Protein AF-A0A8R1EQL2-F1 (afdb_monomer_lite)

Foldseek 3Di:
DAADPPDQLVNVLVVLVVVLCVVCVPDDLLVSLQVLLVRSLRNCVVVPVLNVVLVVVLVVDDSNCSNVVSSVSSVVVSVVVVVVVVVVVVCPDDDDDDDDDDDDDDDPPDDPDDDDDDDDDDDDDDDDDDDDD

Radius of gyration: 26.34 Å; chains: 1; bounding box: 38×86×53 Å

Structure (mmCIF, N/CA/C/O backbone):
data_AF-A0A8R1EQL2-F1
#
_entry.id   AF-A0A8R1EQL2-F1
#
loop_
_atom_site.group_PDB
_atom_site.id
_atom_site.type_symbol
_atom_site.label_atom_id
_atom_site.label_alt_id
_atom_site.label_comp_id
_atom_site.label_asym_id
_atom_site.label_entity_id
_atom_site.label_seq_id
_atom_site.pdbx_PDB_ins_code
_atom_site.Cartn_x
_atom_site.Cartn_y
_atom_site.Cartn_z
_atom_site.occupancy
_atom_site.B_iso_or_equiv
_atom_site.auth_seq_id
_atom_site.auth_comp_id
_atom_site.auth_asym_id
_atom_site.auth_atom_id
_atom_site.pdbx_PDB_model_num
ATOM 1 N N . MET A 1 1 ? -6.661 13.044 -2.973 1.00 65.88 1 MET A N 1
ATOM 2 C CA . MET A 1 1 ? -5.302 12.526 -3.240 1.00 65.88 1 MET A CA 1
ATOM 3 C C . MET A 1 1 ? -5.369 11.216 -4.016 1.00 65.88 1 MET A C 1
ATOM 5 O O . MET A 1 1 ? -6.027 10.275 -3.572 1.00 65.88 1 MET A O 1
ATOM 9 N N . GLN A 1 2 ? -4.709 11.205 -5.170 1.00 75.69 2 GLN A N 1
ATOM 10 C CA . GLN A 1 2 ? -4.375 10.062 -6.025 1.00 75.69 2 GLN A CA 1
ATOM 11 C C . GLN A 1 2 ? -2.858 10.132 -6.271 1.00 75.69 2 GLN A C 1
ATOM 13 O O . GLN A 1 2 ? -2.279 11.204 -6.087 1.00 75.69 2 GLN A O 1
ATOM 18 N N . ARG A 1 3 ? -2.222 9.018 -6.644 1.00 83.06 3 ARG A N 1
ATOM 19 C CA . ARG A 1 3 ? -0.819 9.014 -7.084 1.00 83.06 3 ARG A CA 1
ATOM 20 C C . ARG A 1 3 ? -0.741 9.690 -8.455 1.00 83.06 3 ARG A C 1
ATOM 22 O O . ARG A 1 3 ? -1.576 9.387 -9.305 1.00 83.06 3 ARG A O 1
ATOM 29 N N . HIS A 1 4 ? 0.211 10.595 -8.665 1.00 83.06 4 HIS A N 1
ATOM 30 C CA . HIS A 1 4 ? 0.427 11.189 -9.989 1.00 83.06 4 HIS A CA 1
ATOM 31 C C . HIS A 1 4 ? 1.376 10.332 -10.836 1.00 83.06 4 HIS A C 1
ATOM 33 O O . HIS A 1 4 ? 2.164 9.546 -10.305 1.00 83.06 4 HIS A O 1
ATOM 39 N N . SER A 1 5 ? 1.315 10.488 -12.162 1.00 75.12 5 SER A N 1
ATOM 40 C CA . SER A 1 5 ? 2.271 9.827 -13.057 1.00 75.12 5 SER A CA 1
ATOM 41 C C . SER A 1 5 ? 3.705 10.218 -12.681 1.00 75.12 5 SER A C 1
ATOM 43 O O . SER A 1 5 ? 3.963 11.361 -12.294 1.00 75.12 5 SER A O 1
ATOM 45 N N . GLY A 1 6 ? 4.619 9.248 -12.720 1.00 78.00 6 GLY A N 1
ATOM 46 C CA . GLY A 1 6 ? 6.019 9.416 -12.318 1.00 78.00 6 GLY A CA 1
ATOM 47 C C . GLY A 1 6 ? 6.291 9.501 -10.807 1.00 78.00 6 GLY A C 1
ATOM 48 O O . GLY A 1 6 ? 7.456 9.416 -10.429 1.00 78.00 6 GLY A O 1
ATOM 49 N N . GLN A 1 7 ? 5.275 9.615 -9.938 1.00 87.81 7 GLN A N 1
ATOM 50 C CA . GLN A 1 7 ? 5.484 9.657 -8.483 1.00 87.81 7 GLN A CA 1
ATOM 51 C C . GLN A 1 7 ? 6.085 8.346 -7.970 1.00 87.81 7 GLN A C 1
ATOM 53 O O . GLN A 1 7 ? 5.566 7.266 -8.293 1.00 87.81 7 GLN A O 1
ATOM 58 N N . LYS A 1 8 ? 7.106 8.423 -7.112 1.00 90.81 8 LYS A N 1
ATOM 59 C CA . LYS A 1 8 ? 7.631 7.244 -6.418 1.00 90.81 8 LYS A CA 1
ATOM 60 C C . LYS A 1 8 ? 6.650 6.761 -5.353 1.00 90.81 8 LYS A C 1
ATOM 62 O O . LYS A 1 8 ? 5.910 7.539 -4.745 1.00 90.81 8 LYS A O 1
ATOM 67 N N . LEU A 1 9 ? 6.603 5.452 -5.143 1.00 91.94 9 LEU A N 1
ATOM 68 C CA . LEU A 1 9 ? 5.702 4.839 -4.173 1.00 91.94 9 LEU A CA 1
ATOM 69 C C . LEU A 1 9 ? 6.076 5.236 -2.740 1.00 91.94 9 LEU A C 1
ATOM 71 O O . LEU A 1 9 ? 5.173 5.507 -1.948 1.00 91.94 9 LEU A O 1
ATOM 75 N N . TRP A 1 10 ? 7.366 5.391 -2.428 1.00 92.69 10 TRP A N 1
ATOM 76 C CA . TRP A 1 10 ? 7.798 5.901 -1.121 1.00 92.69 10 TRP A CA 1
ATOM 77 C C . TRP A 1 10 ? 7.290 7.326 -0.830 1.00 92.69 10 TRP A C 1
ATOM 79 O O . TRP A 1 10 ? 6.769 7.583 0.258 1.00 92.69 10 TRP A O 1
ATOM 89 N N . GLU A 1 11 ? 7.341 8.235 -1.812 1.00 93.25 11 GLU A N 1
ATOM 90 C CA . GLU A 1 11 ? 6.805 9.602 -1.688 1.00 93.25 11 GLU A CA 1
ATOM 91 C C . GLU A 1 11 ? 5.294 9.577 -1.446 1.00 93.25 11 GLU A C 1
ATOM 93 O O . GLU A 1 11 ? 4.770 10.306 -0.598 1.00 93.25 11 GLU A O 1
ATOM 98 N N . TYR A 1 12 ? 4.589 8.714 -2.185 1.00 94.50 12 TYR A N 1
ATOM 99 C CA . TYR A 1 12 ? 3.150 8.535 -2.052 1.00 94.50 12 TYR A CA 1
ATOM 100 C C . TYR A 1 12 ? 2.764 8.024 -0.656 1.00 94.50 12 TYR A C 1
ATOM 102 O O . TYR A 1 12 ? 1.826 8.556 -0.061 1.00 94.50 12 TYR A O 1
ATOM 110 N N . CYS A 1 13 ? 3.499 7.055 -0.100 1.00 94.19 13 CYS A N 1
ATOM 111 C CA . CYS A 1 13 ? 3.273 6.541 1.253 1.00 94.19 13 CYS A CA 1
ATOM 112 C C . CYS A 1 13 ? 3.462 7.630 2.325 1.00 94.19 13 CYS A C 1
ATOM 114 O O . CYS A 1 13 ? 2.573 7.825 3.154 1.00 94.19 13 CYS A O 1
ATOM 116 N N . ILE A 1 14 ? 4.545 8.417 2.265 1.00 93.88 14 ILE A N 1
ATOM 117 C CA . ILE A 1 14 ? 4.778 9.534 3.205 1.00 93.88 14 ILE A CA 1
ATOM 118 C C . ILE A 1 14 ? 3.640 10.563 3.135 1.00 93.88 14 ILE A C 1
ATOM 120 O O . ILE A 1 14 ? 3.107 10.999 4.162 1.00 93.88 14 ILE A O 1
ATOM 124 N N . GLN A 1 15 ? 3.235 10.949 1.922 1.00 94.19 15 GLN A N 1
ATOM 125 C CA . GLN A 1 15 ? 2.122 11.876 1.723 1.00 94.19 15 GLN A CA 1
ATOM 126 C C . GLN A 1 15 ? 0.809 11.304 2.276 1.00 94.19 15 GLN A C 1
ATOM 128 O O . GLN A 1 15 ? 0.090 11.999 2.998 1.00 94.19 15 GLN A O 1
ATOM 133 N N . LEU A 1 16 ? 0.509 10.039 1.980 1.00 94.31 16 LEU A N 1
ATOM 134 C CA . LEU A 1 16 ? -0.689 9.343 2.439 1.00 94.31 16 LEU A CA 1
ATOM 135 C C . LEU A 1 16 ? -0.752 9.271 3.971 1.00 94.31 16 LEU A C 1
ATOM 137 O O . LEU A 1 16 ? -1.808 9.535 4.552 1.00 94.31 16 LEU A O 1
ATOM 141 N N . GLU A 1 17 ? 0.361 8.983 4.644 1.00 94.25 17 GLU A N 1
ATOM 142 C CA . GLU A 1 17 ? 0.439 8.941 6.108 1.00 94.25 17 GLU A CA 1
ATOM 143 C C . GLU A 1 17 ? 0.211 10.312 6.748 1.00 94.25 17 GLU A C 1
ATOM 145 O O . GLU A 1 17 ? -0.588 10.424 7.684 1.00 94.25 17 GLU A O 1
ATOM 150 N N . LYS A 1 18 ? 0.861 11.352 6.208 1.00 93.31 18 LYS A N 1
ATOM 151 C CA . LYS A 1 18 ? 0.736 12.741 6.670 1.00 93.31 18 LYS A CA 1
ATOM 152 C C . LYS A 1 18 ? -0.686 13.275 6.495 1.00 93.31 18 LYS A C 1
ATOM 154 O O . LYS A 1 18 ? -1.255 13.836 7.431 1.00 93.31 18 LYS A O 1
ATOM 159 N N . TRP A 1 19 ? -1.278 13.088 5.314 1.00 92.62 19 TRP A N 1
ATOM 160 C CA . TRP A 1 19 ? -2.623 13.585 5.020 1.00 92.62 19 TRP A CA 1
ATOM 161 C C . TRP A 1 19 ? -3.718 12.799 5.739 1.00 92.62 19 TRP A C 1
ATOM 163 O O . TRP A 1 19 ? -4.672 13.417 6.198 1.00 92.62 19 TRP A O 1
ATOM 173 N N . SER A 1 20 ? -3.586 11.476 5.892 1.00 92.69 20 SER A 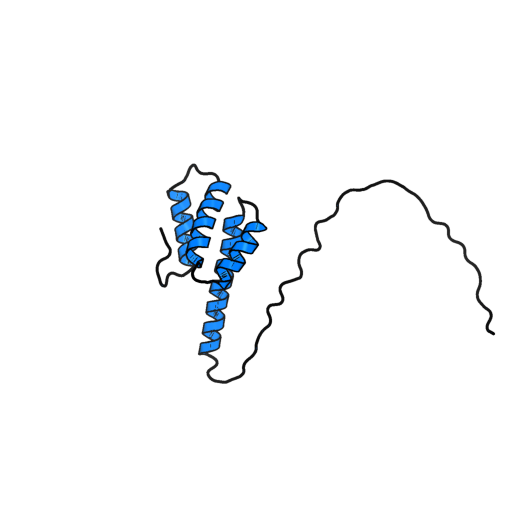N 1
ATOM 174 C CA . SER A 1 20 ? -4.577 10.674 6.630 1.00 92.69 20 SER A CA 1
ATOM 175 C C . SER A 1 20 ? -4.656 11.065 8.107 1.00 92.69 20 SER A C 1
ATOM 177 O O . SER A 1 20 ? -5.752 11.343 8.581 1.00 92.69 20 SER A O 1
ATOM 179 N N . LYS A 1 21 ? -3.515 11.195 8.803 1.00 91.12 21 LYS A N 1
ATOM 180 C CA . LYS A 1 21 ? -3.486 11.669 10.201 1.00 91.12 21 LYS A CA 1
ATOM 181 C C . LYS A 1 21 ? -4.036 13.093 10.347 1.00 91.12 21 LYS A C 1
ATOM 183 O O . LYS A 1 21 ? -4.759 13.365 11.294 1.00 91.12 21 LYS A O 1
ATOM 188 N N . LYS A 1 22 ? -3.725 13.997 9.406 1.00 92.25 22 LYS A N 1
ATOM 189 C CA . LYS A 1 22 ? -4.208 15.389 9.452 1.00 92.25 22 LYS A CA 1
ATOM 190 C C . LYS A 1 22 ? -5.709 15.524 9.160 1.00 92.25 22 LYS A C 1
ATOM 192 O O . LYS A 1 22 ? -6.351 16.389 9.741 1.00 92.25 22 LYS A O 1
ATOM 197 N N . ALA A 1 23 ? -6.249 14.729 8.237 1.00 90.62 23 ALA A N 1
ATOM 198 C CA . ALA A 1 23 ? -7.653 14.815 7.829 1.00 90.62 23 ALA A CA 1
ATOM 199 C C . ALA A 1 23 ? -8.609 14.047 8.755 1.00 90.62 23 ALA A C 1
ATOM 201 O O . ALA A 1 23 ? -9.792 14.368 8.794 1.00 90.62 23 ALA A O 1
ATOM 202 N N . PHE A 1 24 ? -8.108 13.041 9.478 1.00 91.00 24 PHE A N 1
ATOM 203 C CA . PHE A 1 24 ? -8.915 12.133 10.293 1.00 91.00 24 PHE A CA 1
ATOM 204 C C . PHE A 1 24 ? -8.275 11.900 11.679 1.00 91.00 24 PHE A C 1
ATOM 206 O O . PHE A 1 24 ? -7.908 10.767 11.993 1.00 91.00 24 PHE A O 1
ATOM 213 N N . PRO A 1 25 ? -8.099 12.951 12.507 1.00 89.56 25 PRO A N 1
ATOM 214 C CA . PRO A 1 25 ? -7.400 12.845 13.792 1.00 89.56 25 PRO A CA 1
ATOM 215 C C . PRO A 1 25 ? -8.141 11.988 14.832 1.00 89.56 25 PRO A C 1
ATOM 217 O O . PRO A 1 25 ? -7.498 11.400 15.693 1.00 89.56 25 PRO A O 1
ATOM 220 N N . GLU A 1 26 ? -9.470 11.892 14.741 1.00 93.12 26 GLU A N 1
ATOM 221 C CA . GLU A 1 26 ? -10.320 11.120 15.665 1.00 93.12 26 GLU A CA 1
ATOM 222 C C . GLU A 1 26 ? -10.536 9.660 15.227 1.00 93.12 26 GLU A C 1
ATOM 224 O O . GLU A 1 26 ? -11.190 8.882 15.919 1.00 93.12 26 GLU A O 1
ATOM 229 N N . VAL A 1 27 ? -10.011 9.262 14.063 1.00 92.00 27 VAL A N 1
ATOM 230 C CA . VAL A 1 27 ? -10.226 7.919 13.514 1.00 92.00 27 VAL A CA 1
ATOM 231 C C . VAL A 1 27 ? -9.184 6.947 14.068 1.00 92.00 27 VAL A C 1
ATOM 233 O O . VAL A 1 27 ? -7.981 7.185 13.978 1.00 92.00 27 VAL A O 1
ATOM 236 N N . GLY A 1 28 ? -9.657 5.8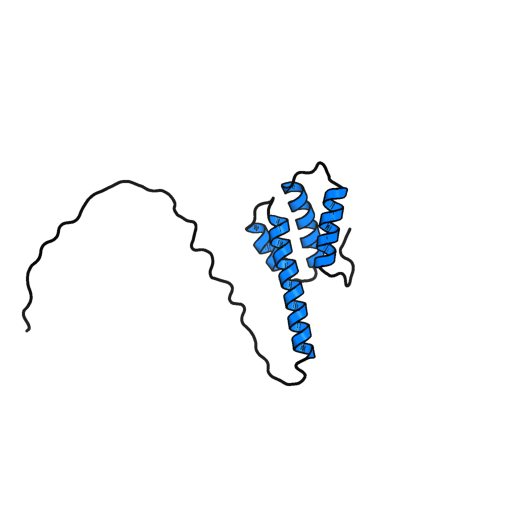23 14.614 1.00 92.38 28 GLY A N 1
ATOM 237 C CA . GLY A 1 28 ? -8.811 4.774 15.189 1.00 92.38 28 GLY A CA 1
ATOM 238 C C . GLY A 1 28 ? -7.828 4.141 14.195 1.00 92.38 28 GLY A C 1
ATOM 239 O O . GLY A 1 28 ? -8.022 4.182 12.976 1.00 92.38 28 GLY A O 1
ATOM 240 N N . ALA A 1 29 ? -6.773 3.520 14.735 1.00 90.44 29 ALA A N 1
ATOM 241 C CA . ALA A 1 29 ? -5.664 2.953 13.965 1.00 90.44 29 ALA A CA 1
ATOM 242 C C . ALA A 1 29 ? -6.121 1.945 12.894 1.00 90.44 29 ALA A C 1
ATOM 244 O O . ALA A 1 29 ? -5.681 2.043 11.748 1.00 90.44 29 ALA A O 1
ATOM 245 N N . GLU A 1 30 ? -7.056 1.049 13.229 1.00 94.62 30 GLU A N 1
ATOM 246 C CA . GLU A 1 30 ? -7.616 0.071 12.289 1.00 94.62 30 GLU A CA 1
ATOM 247 C C . GLU A 1 30 ? -8.275 0.744 11.075 1.00 94.62 30 GLU A C 1
ATOM 249 O O . GLU A 1 30 ? -7.889 0.502 9.930 1.00 94.62 30 GLU A O 1
ATOM 254 N N . THR A 1 31 ? -9.227 1.650 11.302 1.00 94.75 31 THR A N 1
ATOM 255 C CA . THR A 1 31 ? -9.936 2.354 10.225 1.00 94.75 31 THR A CA 1
ATOM 256 C C . THR A 1 31 ? -8.980 3.212 9.389 1.00 94.75 31 THR A C 1
ATOM 258 O O . THR A 1 31 ? -9.072 3.219 8.158 1.00 94.75 31 THR A O 1
ATOM 261 N N . LEU A 1 32 ? -7.994 3.874 10.012 1.00 95.06 32 LEU A N 1
ATOM 262 C CA . LEU A 1 32 ? -6.924 4.566 9.283 1.00 95.06 32 LEU A CA 1
ATOM 263 C C . LEU A 1 32 ? -6.116 3.599 8.402 1.00 95.06 32 LEU A C 1
ATOM 265 O O . LEU A 1 32 ? -5.850 3.914 7.239 1.00 95.06 32 LEU A O 1
ATOM 269 N N . SER A 1 33 ? -5.752 2.423 8.917 1.00 95.88 33 SER A N 1
ATOM 270 C CA . SER A 1 33 ? -5.019 1.384 8.185 1.00 95.88 33 SER A CA 1
ATOM 271 C C . SER A 1 33 ? -5.819 0.859 6.987 1.00 95.88 33 SER A C 1
ATOM 273 O O . SER A 1 33 ? -5.308 0.832 5.864 1.00 95.88 33 SER A O 1
ATOM 275 N N . GLN A 1 34 ? -7.114 0.578 7.155 1.00 95.94 34 GLN A N 1
ATOM 276 C CA . GLN A 1 34 ? -8.016 0.203 6.058 1.00 95.94 34 GLN A CA 1
ATOM 277 C C . GLN A 1 34 ? -8.132 1.298 4.981 1.00 95.94 34 GLN A C 1
ATOM 279 O O . GLN A 1 34 ? -8.068 1.015 3.775 1.00 95.94 34 GLN A O 1
ATOM 284 N N . MET 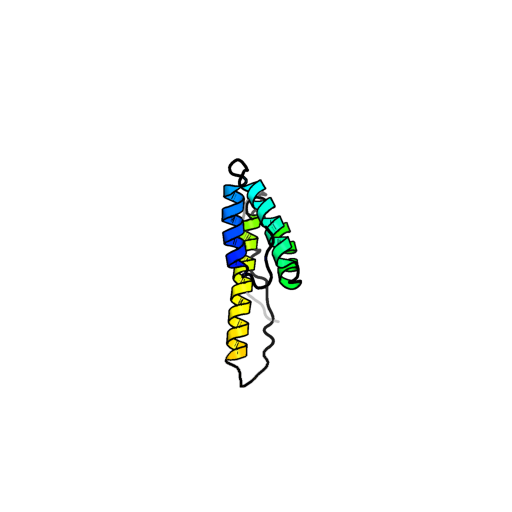A 1 35 ? -8.282 2.565 5.389 1.00 95.69 35 MET A N 1
ATOM 285 C CA . MET A 1 35 ? -8.378 3.704 4.469 1.00 95.69 35 MET A CA 1
ATOM 286 C C . MET A 1 35 ? -7.087 3.883 3.666 1.00 95.69 35 MET A C 1
ATOM 288 O O . MET A 1 35 ? -7.137 4.035 2.442 1.00 95.69 35 MET A O 1
ATOM 292 N N . ARG A 1 36 ? -5.927 3.825 4.332 1.00 96.75 36 ARG A N 1
ATOM 293 C CA . ARG A 1 36 ? -4.607 3.911 3.692 1.00 96.75 36 ARG A CA 1
ATOM 294 C C . ARG A 1 36 ? -4.362 2.729 2.759 1.00 96.75 36 ARG A C 1
ATOM 296 O O . ARG A 1 36 ? -4.012 2.946 1.602 1.00 96.75 36 ARG A O 1
ATOM 303 N N . THR A 1 37 ? -4.662 1.509 3.199 1.00 97.12 37 THR A N 1
ATOM 304 C CA . THR A 1 37 ? -4.633 0.290 2.375 1.00 97.12 37 THR A CA 1
ATOM 305 C C . THR A 1 37 ? -5.450 0.474 1.099 1.00 97.12 37 THR A C 1
ATOM 307 O O . THR A 1 37 ? -4.942 0.278 -0.000 1.00 97.12 37 THR A O 1
ATOM 310 N N . THR A 1 38 ? -6.686 0.967 1.204 1.00 96.00 38 THR A N 1
ATOM 311 C CA . THR A 1 38 ? -7.556 1.221 0.040 1.00 96.00 38 THR A CA 1
ATOM 312 C C . THR A 1 38 ? -6.964 2.244 -0.940 1.00 96.00 38 THR A C 1
ATOM 314 O O . THR A 1 38 ? -7.191 2.151 -2.150 1.00 96.00 38 THR A O 1
ATOM 317 N N . LYS A 1 39 ? -6.206 3.231 -0.448 1.00 96.31 39 LYS A N 1
ATOM 318 C CA . LYS A 1 39 ? -5.487 4.204 -1.286 1.00 96.31 39 LYS A CA 1
ATOM 319 C C . LYS A 1 39 ? -4.253 3.580 -1.944 1.00 96.31 39 LYS A C 1
ATOM 321 O O . LYS A 1 39 ? -4.096 3.727 -3.154 1.00 96.31 39 LYS A O 1
ATOM 326 N N . LEU A 1 40 ? -3.457 2.820 -1.192 1.00 95.75 40 LEU A N 1
ATOM 327 C CA . LEU A 1 40 ? -2.270 2.113 -1.676 1.00 95.75 40 LEU A CA 1
ATOM 328 C C . LEU A 1 40 ? -2.619 1.093 -2.773 1.00 95.75 40 LEU A C 1
ATOM 330 O O . LEU A 1 40 ? -2.055 1.153 -3.862 1.00 95.75 40 LEU A O 1
ATOM 334 N N . MET A 1 41 ? -3.644 0.260 -2.554 1.00 95.62 41 MET A N 1
ATOM 335 C CA . MET A 1 41 ? -4.168 -0.689 -3.552 1.00 95.62 41 MET A CA 1
ATOM 336 C C . MET A 1 41 ? -4.576 -0.003 -4.866 1.00 95.62 41 MET A C 1
ATOM 338 O O . MET A 1 41 ? -4.381 -0.553 -5.947 1.00 95.62 41 MET A O 1
ATOM 342 N N . LYS A 1 42 ? -5.133 1.215 -4.798 1.00 95.12 42 LYS A N 1
ATOM 343 C CA . LYS A 1 42 ? -5.474 2.004 -5.994 1.00 95.12 42 LYS A CA 1
ATOM 344 C C . LYS A 1 42 ? -4.235 2.593 -6.678 1.00 95.12 42 LYS A C 1
ATOM 346 O O . LYS A 1 42 ? -4.234 2.685 -7.898 1.00 95.12 42 LYS A O 1
ATOM 351 N N . ALA A 1 43 ? -3.200 2.961 -5.923 1.00 93.56 43 ALA A N 1
ATOM 352 C CA . ALA A 1 43 ? -1.963 3.568 -6.426 1.00 93.56 43 ALA A CA 1
ATOM 353 C C . ALA A 1 43 ? -0.987 2.581 -7.101 1.00 93.56 43 ALA A C 1
ATOM 355 O O . ALA A 1 43 ? -0.088 3.017 -7.826 1.00 93.56 43 ALA A O 1
ATOM 356 N N . VAL A 1 44 ? -1.164 1.273 -6.876 1.00 93.75 44 VAL A N 1
ATOM 357 C CA . VAL A 1 44 ? -0.403 0.194 -7.539 1.00 93.75 44 VAL A CA 1
ATOM 358 C C . VAL A 1 44 ? -1.203 -0.548 -8.616 1.00 93.75 44 VAL A C 1
ATOM 360 O O . VAL A 1 44 ? -0.696 -1.500 -9.189 1.00 93.75 44 VAL A O 1
ATOM 363 N N . ARG A 1 45 ? -2.452 -0.149 -8.894 1.00 91.94 45 ARG A N 1
ATOM 364 C CA . ARG A 1 45 ? -3.396 -0.900 -9.747 1.00 91.94 45 ARG A CA 1
ATOM 365 C C . ARG A 1 45 ? -2.847 -1.262 -11.133 1.00 91.94 45 ARG A C 1
ATOM 367 O O . ARG A 1 45 ? -3.173 -2.333 -11.644 1.00 91.94 45 ARG A O 1
ATOM 374 N N . ASP A 1 46 ? -2.067 -0.366 -11.727 1.00 90.62 46 ASP A N 1
ATOM 375 C CA . ASP A 1 46 ? -1.532 -0.529 -13.082 1.00 90.62 46 ASP A CA 1
ATOM 376 C C . ASP A 1 46 ? -0.356 -1.521 -13.122 1.00 90.62 46 ASP A C 1
ATOM 378 O O . ASP A 1 46 ? -0.143 -2.198 -14.131 1.00 90.62 46 ASP A O 1
ATOM 382 N N . ASP A 1 47 ? 0.336 -1.702 -11.992 1.00 92.12 47 ASP A N 1
ATOM 383 C CA . ASP A 1 47 ? 1.262 -2.809 -11.785 1.00 92.12 47 ASP A CA 1
ATOM 384 C C . ASP A 1 47 ? 0.480 -4.078 -11.425 1.00 92.12 47 ASP A C 1
ATOM 386 O O . ASP A 1 47 ? 0.143 -4.367 -10.273 1.00 92.12 47 ASP A O 1
ATOM 390 N N . LYS A 1 48 ? 0.203 -4.877 -12.455 1.00 93.06 48 LYS A N 1
ATOM 391 C CA . LYS A 1 48 ? -0.546 -6.133 -12.332 1.00 93.06 48 LYS A CA 1
ATOM 392 C C . LYS A 1 48 ? 0.143 -7.175 -11.446 1.00 93.06 48 LYS A C 1
ATOM 394 O O . LYS A 1 48 ? -0.550 -8.083 -10.985 1.00 93.06 48 LYS A O 1
ATOM 399 N N . THR A 1 49 ? 1.456 -7.098 -11.237 1.00 94.31 49 THR A N 1
ATOM 400 C CA . THR A 1 49 ? 2.213 -8.069 -10.435 1.00 94.31 49 THR A CA 1
ATOM 401 C C . THR A 1 49 ? 2.176 -7.665 -8.969 1.00 94.31 49 THR A C 1
ATOM 403 O O . THR A 1 49 ? 1.690 -8.439 -8.140 1.00 94.31 49 THR A O 1
ATOM 406 N N . LEU A 1 50 ? 2.573 -6.427 -8.659 1.00 95.06 50 LEU A N 1
ATOM 407 C CA . LEU A 1 50 ? 2.509 -5.873 -7.308 1.00 95.06 50 LEU A CA 1
ATOM 408 C C . LEU A 1 50 ? 1.070 -5.863 -6.783 1.00 95.06 50 LEU A C 1
ATOM 410 O O . LEU A 1 50 ? 0.819 -6.341 -5.680 1.00 95.06 50 LEU A O 1
ATOM 414 N N . HIS A 1 51 ? 0.093 -5.419 -7.581 1.00 96.38 51 HIS A N 1
ATOM 415 C CA . HIS A 1 51 ? -1.313 -5.396 -7.166 1.00 96.38 51 HIS A CA 1
ATOM 416 C C . HIS A 1 51 ? -1.846 -6.796 -6.811 1.00 96.38 51 HIS A C 1
ATOM 418 O O . HIS A 1 51 ? -2.550 -6.939 -5.812 1.00 96.38 51 HIS A O 1
ATOM 424 N N . LYS A 1 52 ? -1.478 -7.849 -7.560 1.00 96.38 52 LYS A N 1
ATOM 425 C CA . LYS A 1 52 ? -1.837 -9.239 -7.213 1.00 96.38 52 LYS A CA 1
ATOM 426 C C . LYS A 1 52 ? -1.183 -9.691 -5.908 1.00 96.38 52 LYS A 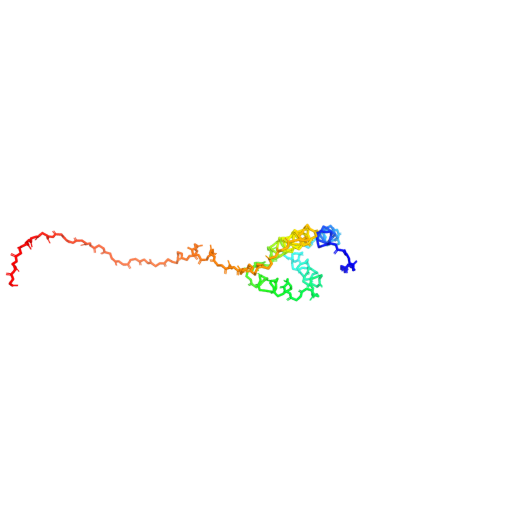C 1
ATOM 428 O O . LYS A 1 52 ? -1.863 -10.290 -5.078 1.00 96.38 52 LYS A O 1
ATOM 433 N N . LEU A 1 53 ? 0.101 -9.384 -5.714 1.00 96.19 53 LEU A N 1
ATOM 434 C CA . LEU A 1 53 ? 0.824 -9.703 -4.482 1.00 96.19 53 LEU A CA 1
ATOM 435 C C . LEU A 1 53 ? 0.172 -9.031 -3.263 1.00 96.19 53 LEU A C 1
ATOM 437 O O . LEU A 1 53 ? -0.064 -9.690 -2.250 1.00 96.19 53 LEU A O 1
ATOM 441 N N . LEU A 1 54 ? -0.198 -7.751 -3.387 1.00 96.75 54 LEU A N 1
ATOM 442 C CA . LEU A 1 54 ? -0.890 -7.020 -2.327 1.00 96.75 54 LEU A CA 1
ATOM 443 C C . LEU A 1 54 ? -2.299 -7.574 -2.046 1.00 96.75 54 LEU A C 1
ATOM 445 O O . LEU A 1 54 ? -2.689 -7.624 -0.883 1.00 96.75 54 LEU A O 1
ATOM 449 N N . ILE A 1 55 ? -3.051 -8.033 -3.061 1.00 96.75 55 ILE A N 1
ATOM 450 C CA . ILE A 1 55 ? -4.348 -8.712 -2.846 1.00 96.75 55 ILE A CA 1
ATOM 451 C C . ILE A 1 55 ? -4.160 -9.948 -1.962 1.00 96.75 55 ILE A C 1
ATOM 453 O O . ILE A 1 55 ? -4.879 -10.090 -0.975 1.00 96.75 55 ILE A O 1
ATOM 457 N N . VAL A 1 56 ? -3.200 -10.819 -2.294 1.00 96.69 56 VAL A N 1
ATOM 458 C CA . VAL A 1 56 ? -2.948 -12.053 -1.530 1.00 96.69 56 VAL A CA 1
ATOM 459 C C . VAL A 1 56 ? -2.516 -11.719 -0.105 1.00 96.69 56 VAL A C 1
ATOM 461 O O . VAL A 1 56 ? -3.148 -12.183 0.841 1.00 96.69 56 VAL A O 1
ATOM 464 N N . LYS A 1 57 ? -1.511 -10.848 0.067 1.00 95.75 57 LYS A N 1
ATOM 465 C CA . LYS A 1 57 ? -1.019 -10.464 1.398 1.00 95.75 57 LYS A CA 1
ATOM 466 C C . LYS A 1 57 ? -2.110 -9.826 2.258 1.00 95.75 57 LYS A C 1
ATOM 468 O O . LYS A 1 57 ? -2.184 -10.120 3.446 1.00 95.75 57 LYS A O 1
ATOM 473 N N . ARG A 1 58 ? -2.976 -8.984 1.682 1.00 95.12 58 ARG A N 1
ATOM 474 C CA . ARG A 1 58 ? -4.060 -8.314 2.417 1.00 95.12 58 ARG A CA 1
ATOM 475 C C . ARG A 1 58 ? -5.022 -9.303 3.088 1.00 95.12 58 ARG A C 1
ATOM 477 O O . ARG A 1 58 ? -5.557 -8.983 4.142 1.00 95.12 58 ARG A O 1
ATOM 484 N N . LEU A 1 59 ? -5.241 -10.477 2.494 1.00 94.62 59 LEU A N 1
ATOM 485 C CA . LEU A 1 59 ? -6.110 -11.519 3.056 1.00 94.62 59 LEU A CA 1
ATOM 486 C C . LEU A 1 59 ? -5.463 -12.283 4.226 1.00 94.62 59 LEU A C 1
ATOM 488 O O . LEU A 1 59 ? -6.175 -12.937 4.979 1.00 94.62 59 LEU A O 1
ATOM 492 N N . GLU A 1 60 ? -4.140 -12.192 4.395 1.00 95.00 60 GLU A N 1
ATOM 493 C CA . GLU A 1 60 ? -3.382 -12.866 5.462 1.00 95.00 60 GLU A CA 1
ATOM 494 C C . GLU A 1 60 ? -3.073 -11.960 6.671 1.00 95.00 60 GLU A C 1
ATOM 496 O O . GLU A 1 60 ? -2.422 -12.410 7.612 1.00 95.00 60 GLU A O 1
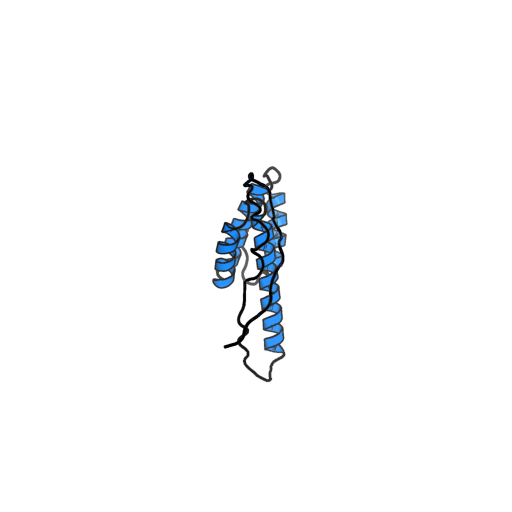ATOM 501 N N . VAL A 1 61 ? -3.476 -10.683 6.648 1.00 93.44 61 VAL A N 1
ATOM 502 C CA . VAL A 1 61 ? -3.063 -9.667 7.637 1.00 93.44 61 VAL A CA 1
ATOM 503 C C . VAL A 1 61 ? -4.275 -9.024 8.316 1.00 93.44 61 VAL A C 1
ATOM 505 O O . VAL A 1 61 ? -5.287 -8.734 7.668 1.00 93.44 61 VAL A O 1
ATOM 508 N N . SER A 1 62 ? -4.142 -8.768 9.623 1.00 93.88 62 SER A N 1
ATOM 509 C CA . SER A 1 62 ? -5.127 -8.058 10.444 1.00 93.88 62 SER A CA 1
ATOM 510 C C . SER A 1 62 ? -5.464 -6.672 9.873 1.00 93.88 62 SER A C 1
ATOM 512 O O . SER A 1 62 ? -4.670 -6.055 9.161 1.00 93.88 62 SER A O 1
ATOM 514 N N . LEU A 1 63 ? -6.659 -6.159 10.169 1.00 92.31 63 LEU A N 1
ATOM 515 C CA . LEU A 1 63 ? -7.108 -4.869 9.633 1.00 92.31 63 LEU A CA 1
ATOM 516 C C . LEU A 1 63 ? -6.235 -3.699 10.119 1.00 92.31 63 LEU A C 1
ATOM 518 O O . LEU A 1 63 ? -6.046 -2.740 9.374 1.00 92.31 63 LEU A O 1
ATOM 522 N N . GLU A 1 64 ? -5.668 -3.801 11.323 1.00 93.38 64 GLU A N 1
ATOM 523 C CA . GLU A 1 64 ? -4.746 -2.820 11.896 1.00 93.38 64 GLU A CA 1
ATOM 524 C C . GLU A 1 64 ? -3.374 -2.847 11.204 1.00 93.38 64 GLU A C 1
ATOM 526 O O . GLU A 1 64 ? -2.889 -1.808 10.755 1.00 93.38 64 GLU A O 1
ATOM 531 N N . GLU A 1 65 ? -2.778 -4.023 11.003 1.00 94.81 65 GLU A N 1
ATOM 532 C CA . GLU A 1 65 ? -1.434 -4.156 10.413 1.00 94.81 65 GLU A CA 1
ATOM 533 C C . GLU A 1 65 ? -1.422 -4.094 8.874 1.00 94.81 65 GLU A C 1
ATOM 535 O O . GLU A 1 65 ? -0.351 -3.976 8.269 1.00 94.81 65 GLU A O 1
ATOM 540 N N . GLN A 1 66 ? -2.594 -4.170 8.225 1.00 95.38 66 GLN A N 1
ATOM 541 C CA . GLN A 1 66 ? -2.738 -4.259 6.766 1.00 95.38 66 GLN A CA 1
ATOM 542 C C . GLN A 1 66 ? -1.928 -3.199 6.017 1.00 95.38 66 GLN A C 1
ATOM 544 O O . GLN A 1 66 ? -1.200 -3.538 5.086 1.00 95.38 66 GLN A O 1
ATOM 549 N N . TYR A 1 67 ? -2.008 -1.930 6.421 1.00 97.44 67 TYR A N 1
ATOM 550 C CA . TYR A 1 67 ? -1.284 -0.869 5.728 1.00 97.44 67 TYR A CA 1
ATOM 551 C C . TYR A 1 67 ? 0.237 -0.997 5.865 1.00 97.44 67 TYR A C 1
ATOM 553 O O . TYR A 1 67 ? 0.934 -0.880 4.860 1.00 97.44 67 TYR A O 1
ATOM 561 N N . GLU A 1 68 ? 0.753 -1.261 7.067 1.00 97.00 68 GLU A N 1
ATOM 562 C CA . GLU A 1 68 ? 2.200 -1.333 7.312 1.00 97.00 68 GLU A CA 1
ATOM 563 C C . GLU A 1 68 ? 2.821 -2.525 6.559 1.00 97.00 68 GLU A C 1
ATOM 565 O O . GLU A 1 68 ? 3.778 -2.358 5.806 1.00 97.00 68 GLU A O 1
ATOM 570 N N . GLN A 1 69 ? 2.189 -3.703 6.625 1.00 97.12 69 GLN A N 1
ATOM 571 C CA . GLN A 1 69 ? 2.638 -4.894 5.891 1.00 97.12 69 GLN A CA 1
ATOM 572 C C . GLN A 1 69 ? 2.613 -4.722 4.363 1.00 97.12 69 GLN A C 1
ATOM 574 O O . GLN A 1 69 ? 3.465 -5.270 3.662 1.00 97.12 69 GLN A O 1
ATOM 579 N N . LEU A 1 70 ? 1.632 -3.992 3.822 1.00 96.69 70 LEU A N 1
ATOM 580 C CA . LEU A 1 70 ? 1.555 -3.718 2.384 1.00 96.69 70 LEU A CA 1
ATOM 581 C C . LEU A 1 70 ? 2.526 -2.606 1.963 1.00 96.69 70 LEU A C 1
ATOM 583 O O . LEU A 1 70 ? 3.062 -2.664 0.856 1.00 96.69 70 LEU A O 1
ATOM 587 N N . LYS A 1 71 ? 2.791 -1.628 2.839 1.00 97.12 71 LYS A N 1
ATOM 588 C CA . LYS A 1 71 ? 3.794 -0.577 2.632 1.00 97.12 71 LYS A CA 1
ATOM 589 C C . LYS A 1 71 ? 5.190 -1.173 2.478 1.00 97.12 71 LYS A C 1
ATOM 591 O O . LYS A 1 71 ? 5.869 -0.833 1.515 1.00 97.12 71 LYS A O 1
ATOM 596 N N . ASP A 1 72 ? 5.585 -2.095 3.353 1.00 96.69 72 ASP A N 1
ATOM 597 C CA . ASP A 1 72 ? 6.910 -2.724 3.297 1.00 96.69 72 ASP A CA 1
ATOM 598 C C . ASP A 1 72 ? 7.144 -3.461 1.969 1.00 96.69 72 ASP A C 1
ATOM 600 O O . ASP A 1 72 ? 8.182 -3.279 1.333 1.00 96.69 72 ASP A O 1
ATOM 604 N N . ILE A 1 73 ? 6.148 -4.217 1.485 1.00 95.81 73 ILE A N 1
ATOM 605 C CA . ILE A 1 73 ? 6.210 -4.901 0.180 1.00 95.81 73 ILE A CA 1
ATOM 606 C C . ILE A 1 73 ? 6.334 -3.896 -0.970 1.00 95.81 73 ILE A C 1
ATOM 608 O O . ILE A 1 73 ? 7.124 -4.100 -1.890 1.00 95.81 73 ILE A O 1
ATOM 612 N N . VAL A 1 74 ? 5.566 -2.806 -0.922 1.00 94.94 74 VAL A N 1
ATOM 613 C CA . VAL A 1 74 ? 5.601 -1.740 -1.932 1.00 94.94 74 VAL A CA 1
ATOM 614 C C . VAL A 1 74 ? 6.975 -1.064 -1.992 1.00 94.94 74 VAL A C 1
ATOM 616 O O . VAL A 1 74 ? 7.508 -0.863 -3.084 1.00 94.94 74 VAL A O 1
ATOM 619 N N . LEU A 1 75 ? 7.566 -0.753 -0.836 1.00 94.25 75 LEU A N 1
ATOM 620 C CA . LEU A 1 75 ? 8.898 -0.151 -0.739 1.00 94.25 75 LEU A CA 1
ATOM 621 C C . LEU A 1 75 ? 9.998 -1.128 -1.177 1.00 94.25 75 LEU A C 1
ATOM 623 O O . LEU A 1 75 ? 10.932 -0.731 -1.875 1.00 94.25 75 LEU A O 1
ATOM 627 N N . GLN A 1 76 ? 9.886 -2.409 -0.812 1.00 94.00 76 GLN A N 1
ATOM 628 C CA . GLN A 1 76 ? 10.817 -3.443 -1.262 1.00 94.00 76 GLN A CA 1
ATOM 629 C C . GLN A 1 76 ? 10.773 -3.603 -2.786 1.00 94.00 76 GLN A C 1
ATOM 631 O O . GLN A 1 76 ? 11.829 -3.635 -3.415 1.00 94.00 76 GLN A O 1
ATOM 636 N N . HIS A 1 77 ? 9.578 -3.660 -3.379 1.00 92.19 77 HIS A N 1
ATOM 637 C CA . HIS A 1 77 ? 9.417 -3.787 -4.824 1.00 92.19 77 HIS A CA 1
ATOM 638 C C . HIS A 1 77 ? 10.005 -2.582 -5.578 1.00 92.19 77 HIS A C 1
ATOM 640 O O . HIS A 1 77 ? 10.774 -2.770 -6.516 1.00 92.19 77 HIS A O 1
ATOM 646 N N . GLU A 1 78 ? 9.741 -1.347 -5.131 1.00 89.00 78 GLU A N 1
ATOM 647 C CA . GLU A 1 78 ? 10.331 -0.150 -5.751 1.00 89.00 78 GLU A CA 1
ATOM 648 C C . GLU A 1 78 ? 11.872 -0.142 -5.659 1.00 89.00 78 GLU A C 1
ATOM 650 O O . GLU A 1 78 ? 12.547 0.229 -6.621 1.00 89.00 78 GLU A O 1
ATOM 655 N N . ASN A 1 79 ? 12.446 -0.625 -4.551 1.00 89.88 79 ASN A N 1
ATOM 656 C CA . ASN A 1 79 ? 13.896 -0.792 -4.405 1.00 89.88 79 ASN A CA 1
ATOM 657 C C . ASN A 1 79 ? 14.473 -1.936 -5.267 1.00 89.88 79 ASN A C 1
ATOM 659 O O . ASN A 1 79 ? 15.631 -1.873 -5.683 1.00 89.88 79 ASN A O 1
ATOM 663 N N . GLU A 1 80 ? 13.706 -2.995 -5.535 1.00 88.75 80 GLU A N 1
ATOM 664 C CA . GLU A 1 80 ? 14.097 -4.070 -6.458 1.00 88.75 80 GLU A CA 1
ATOM 665 C C . GLU A 1 80 ? 14.122 -3.581 -7.910 1.00 88.75 80 GLU A C 1
ATOM 667 O O . GLU A 1 80 ? 15.135 -3.777 -8.583 1.00 88.75 80 GLU A O 1
ATOM 672 N N . GLU A 1 81 ? 13.096 -2.845 -8.341 1.00 86.25 81 GLU A N 1
ATOM 673 C CA . GLU A 1 81 ? 13.037 -2.204 -9.661 1.00 86.25 81 GLU A CA 1
ATOM 674 C C . GLU A 1 81 ? 14.188 -1.211 -9.884 1.00 86.25 81 GLU A C 1
ATOM 676 O O . GLU A 1 81 ? 14.770 -1.173 -10.968 1.00 86.25 81 GLU A O 1
ATOM 681 N N . ILE A 1 82 ? 14.560 -0.410 -8.877 1.00 83.00 82 ILE A N 1
ATOM 682 C CA . ILE A 1 82 ? 15.708 0.509 -8.987 1.00 83.00 82 ILE A CA 1
ATOM 683 C C . ILE A 1 82 ? 16.998 -0.281 -9.249 1.00 83.00 82 ILE A C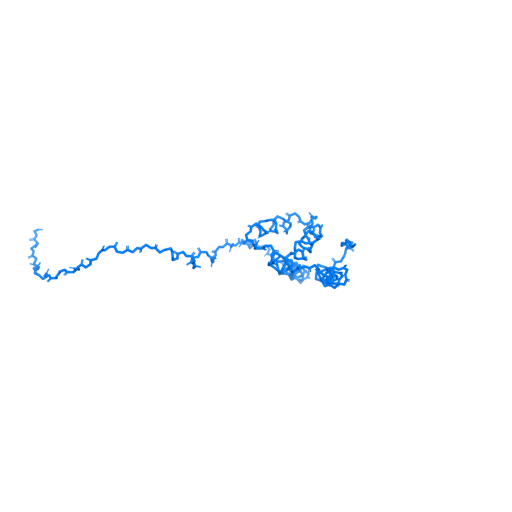 1
ATOM 685 O O . ILE A 1 82 ? 17.672 -0.019 -10.246 1.00 83.00 82 ILE A O 1
ATOM 689 N N . ARG A 1 83 ? 17.290 -1.300 -8.429 1.00 80.75 83 ARG A N 1
ATOM 690 C CA . ARG A 1 83 ? 18.506 -2.121 -8.570 1.00 80.75 83 ARG A CA 1
ATOM 691 C C . ARG A 1 83 ? 18.565 -2.865 -9.902 1.00 80.75 83 ARG A C 1
ATOM 693 O O . ARG A 1 83 ? 19.619 -2.896 -10.530 1.00 80.75 83 ARG A O 1
ATOM 700 N N . GLU A 1 84 ? 17.454 -3.443 -10.359 1.00 80.62 84 GLU A N 1
ATOM 701 C CA . GLU A 1 84 ? 17.430 -4.156 -11.642 1.00 80.62 84 GLU A CA 1
ATOM 702 C C . GLU A 1 84 ? 17.668 -3.194 -12.822 1.00 80.62 84 GLU A C 1
ATOM 704 O O . GLU A 1 84 ? 18.396 -3.521 -13.760 1.00 80.62 84 GLU A O 1
ATOM 709 N N . ASN A 1 85 ? 17.108 -1.981 -12.767 1.00 76.00 85 ASN A N 1
ATOM 710 C CA . ASN A 1 85 ? 17.317 -0.957 -13.792 1.00 76.00 85 ASN A CA 1
ATOM 711 C C . ASN A 1 85 ? 18.729 -0.341 -13.760 1.00 76.00 85 ASN A C 1
ATOM 713 O O . ASN A 1 85 ? 19.226 0.080 -14.805 1.00 76.00 85 ASN A O 1
ATOM 717 N N . GLU A 1 86 ? 19.390 -0.299 -12.602 1.00 77.38 86 GLU A N 1
ATOM 718 C CA . GLU A 1 86 ? 20.805 0.076 -12.480 1.00 77.38 86 GLU A CA 1
ATOM 719 C C . GLU A 1 86 ? 21.722 -1.003 -13.074 1.00 77.38 86 GLU A C 1
ATOM 721 O O . GLU A 1 86 ? 22.577 -0.682 -13.900 1.00 77.38 86 GLU A O 1
ATOM 726 N N . GLN A 1 87 ? 21.487 -2.284 -12.759 1.00 68.50 87 GLN A N 1
ATOM 727 C CA . GLN A 1 87 ? 22.224 -3.407 -13.356 1.00 68.50 87 GLN A CA 1
ATOM 728 C C . GLN A 1 87 ? 22.068 -3.433 -14.884 1.00 68.50 87 GLN A C 1
ATOM 730 O O . GLN A 1 87 ? 23.062 -3.386 -15.603 1.00 68.50 87 GLN A O 1
ATOM 735 N N . LYS A 1 88 ? 20.834 -3.340 -15.400 1.00 66.38 88 LYS A N 1
ATOM 736 C CA . LYS A 1 88 ? 20.552 -3.267 -16.850 1.00 66.38 88 LYS A CA 1
ATOM 737 C C . LYS A 1 88 ? 21.232 -2.091 -17.569 1.00 66.38 88 LYS A C 1
ATOM 739 O O . LYS A 1 88 ? 21.403 -2.158 -18.784 1.00 66.38 88 LYS A O 1
ATOM 744 N N . LYS A 1 89 ? 21.600 -1.015 -16.860 1.00 60.94 89 LYS A N 1
ATOM 745 C CA . LYS A 1 89 ? 22.349 0.129 -17.416 1.00 60.94 89 LYS A CA 1
ATOM 746 C C . LYS A 1 89 ? 23.868 -0.041 -17.335 1.00 60.94 89 LYS A C 1
ATOM 748 O O . LYS A 1 89 ? 24.566 0.543 -18.159 1.00 60.94 89 LYS A O 1
ATOM 753 N N . GLY A 1 90 ? 24.374 -0.824 -16.381 1.00 55.38 90 GLY A N 1
ATOM 754 C CA . GLY A 1 90 ? 25.783 -1.228 -16.321 1.00 55.38 90 GLY A CA 1
ATOM 755 C C . GLY A 1 90 ? 26.124 -2.354 -17.304 1.00 55.38 90 GLY A C 1
ATOM 756 O O . GLY A 1 90 ? 27.190 -2.341 -17.920 1.00 55.38 90 GLY A O 1
ATOM 757 N N . ASP A 1 91 ? 25.193 -3.286 -17.517 1.00 48.97 91 ASP A N 1
ATOM 758 C CA . ASP A 1 91 ? 25.400 -4.524 -18.276 1.00 48.97 91 ASP A CA 1
ATOM 759 C C . ASP A 1 91 ? 25.279 -4.343 -19.800 1.00 48.97 91 ASP A C 1
ATOM 761 O O . ASP A 1 91 ? 24.610 -5.098 -20.508 1.00 48.97 91 ASP A O 1
ATOM 765 N N . GLY A 1 92 ? 26.055 -3.404 -20.348 1.00 50.06 92 GLY A N 1
ATOM 766 C CA . GLY A 1 92 ? 26.335 -3.319 -21.787 1.00 50.06 92 GLY A CA 1
ATOM 767 C C . GLY A 1 92 ? 27.062 -4.551 -22.362 1.00 50.06 92 GLY A C 1
ATOM 768 O O . GLY A 1 92 ? 27.376 -4.569 -23.553 1.00 50.06 92 GLY A O 1
ATOM 769 N N . ARG A 1 93 ? 27.357 -5.575 -21.539 1.00 47.34 93 ARG A N 1
ATOM 770 C CA . ARG A 1 93 ? 27.966 -6.858 -21.927 1.00 47.34 93 ARG A CA 1
ATOM 771 C C . ARG A 1 93 ? 27.486 -8.052 -21.073 1.00 47.34 93 ARG A C 1
ATOM 773 O O . ARG A 1 93 ? 28.203 -8.504 -20.189 1.00 47.34 93 ARG A O 1
ATOM 780 N N . GLY A 1 94 ? 26.377 -8.678 -21.476 1.00 41.09 94 GLY A N 1
ATOM 781 C CA . GLY A 1 94 ? 26.275 -10.150 -21.470 1.00 41.09 94 GLY A CA 1
ATOM 782 C C . GLY A 1 94 ? 25.327 -10.856 -20.479 1.00 41.09 94 GLY A C 1
ATOM 783 O O . GLY A 1 94 ? 25.298 -10.597 -19.287 1.00 41.09 94 GLY A O 1
ATOM 784 N N . SER A 1 95 ? 24.650 -11.884 -21.010 1.00 43.38 95 SER A N 1
ATOM 785 C CA . SER A 1 95 ? 24.163 -13.086 -20.300 1.00 43.38 95 SER A CA 1
ATOM 786 C C . SER A 1 95 ? 23.033 -12.985 -19.258 1.00 43.38 95 SER A C 1
ATOM 788 O O . SER A 1 95 ? 23.189 -13.303 -18.085 1.00 43.38 95 SER A O 1
ATOM 790 N N . LYS A 1 96 ? 21.811 -12.794 -19.772 1.00 53.34 96 LYS A N 1
ATOM 791 C CA . LYS A 1 96 ? 20.719 -13.800 -19.709 1.00 53.34 96 LYS A CA 1
ATOM 792 C C . LYS A 1 96 ? 20.757 -14.786 -18.513 1.00 53.34 96 LYS A C 1
ATOM 794 O O . LYS A 1 96 ? 21.169 -15.933 -18.671 1.00 53.34 96 LYS A O 1
ATOM 799 N N . GLY A 1 97 ? 20.192 -14.390 -17.370 1.00 37.41 97 GLY A N 1
ATOM 800 C CA . GLY A 1 97 ? 19.951 -15.274 -16.220 1.00 37.41 97 GLY A CA 1
ATOM 801 C C . GLY A 1 97 ? 18.533 -15.138 -15.657 1.00 37.41 97 GLY A C 1
ATOM 802 O O . GLY A 1 97 ? 18.264 -14.231 -14.876 1.00 37.41 97 GLY A O 1
ATOM 803 N N . LYS A 1 98 ? 17.615 -16.051 -16.013 1.00 51.28 98 LYS A N 1
ATOM 804 C CA . LYS A 1 98 ? 16.299 -16.151 -15.348 1.00 51.28 98 LYS A CA 1
ATOM 805 C C . LYS A 1 98 ? 16.507 -16.605 -13.900 1.00 51.28 98 LYS A C 1
ATOM 807 O O . LYS A 1 98 ? 16.781 -17.779 -13.665 1.00 51.28 98 LYS A O 1
ATOM 812 N N . LYS A 1 99 ? 16.347 -15.702 -12.933 1.00 47.19 99 LYS A N 1
ATOM 813 C CA . LYS A 1 99 ? 16.394 -16.039 -11.505 1.00 47.19 99 LYS A CA 1
ATOM 814 C C . LYS A 1 99 ? 14.992 -16.429 -11.028 1.00 47.19 99 LYS A C 1
ATOM 816 O O . LYS A 1 99 ? 14.137 -15.568 -10.849 1.00 47.19 99 LYS A O 1
ATOM 821 N N . GLU A 1 100 ? 14.737 -17.727 -10.865 1.00 40.78 100 GLU A N 1
ATOM 822 C CA . GLU A 1 100 ? 13.467 -18.216 -10.311 1.00 40.78 100 GLU A CA 1
ATOM 823 C C . GLU A 1 100 ? 13.264 -17.728 -8.868 1.00 40.78 100 GLU A C 1
ATOM 825 O O . GLU A 1 100 ? 14.069 -18.005 -7.975 1.00 40.78 100 GLU A O 1
ATOM 830 N N . PHE A 1 101 ? 12.151 -17.034 -8.624 1.00 40.09 101 PHE A N 1
ATOM 831 C CA . PHE A 1 101 ? 11.732 -16.604 -7.291 1.00 40.09 101 PHE A CA 1
ATOM 832 C C . PHE A 1 101 ? 11.138 -17.784 -6.501 1.00 40.09 101 PHE A C 1
ATOM 834 O O . PHE A 1 101 ? 9.961 -18.118 -6.643 1.00 40.09 101 PHE A O 1
ATOM 841 N N . LYS A 1 102 ? 11.937 -18.404 -5.623 1.00 37.09 102 LYS A N 1
ATOM 842 C CA . LYS A 1 102 ? 11.457 -19.418 -4.667 1.00 37.09 102 LYS A CA 1
ATOM 843 C C . LYS A 1 102 ? 10.956 -18.786 -3.365 1.00 37.09 102 LYS A C 1
ATOM 845 O O . LYS A 1 102 ? 11.698 -18.666 -2.393 1.00 37.09 102 LYS A O 1
ATOM 850 N N . TRP A 1 103 ? 9.665 -18.470 -3.315 1.00 35.31 103 TRP A N 1
ATOM 851 C CA . TRP A 1 103 ? 8.957 -18.208 -2.059 1.00 35.31 103 TRP A CA 1
ATOM 852 C C . TRP A 1 103 ? 8.475 -19.519 -1.422 1.00 35.31 103 TRP A C 1
ATOM 854 O O . TRP A 1 103 ? 7.409 -19.989 -1.799 1.00 35.31 103 TRP A O 1
ATOM 864 N N . ASN A 1 104 ? 9.214 -20.087 -0.455 1.00 44.47 104 ASN A N 1
ATOM 865 C CA . ASN A 1 104 ? 8.636 -20.795 0.709 1.00 44.47 104 ASN A CA 1
ATOM 866 C C . ASN A 1 104 ? 9.714 -21.237 1.730 1.00 44.47 104 ASN A C 1
ATOM 868 O O . ASN A 1 104 ? 10.418 -22.207 1.457 1.00 44.47 104 ASN A O 1
ATOM 872 N N . LYS A 1 105 ? 9.802 -20.597 2.916 1.00 37.09 105 LYS A N 1
ATOM 873 C CA . LYS A 1 105 ? 10.260 -21.253 4.172 1.00 37.09 105 LYS A CA 1
ATOM 874 C C . LYS A 1 105 ? 9.981 -20.446 5.460 1.00 37.09 105 LYS A C 1
ATOM 876 O O . LYS A 1 105 ? 10.902 -20.137 6.215 1.00 37.09 105 LYS A O 1
ATOM 881 N N . ARG A 1 106 ? 8.718 -20.100 5.749 1.00 38.06 106 ARG A N 1
ATOM 882 C CA . ARG A 1 106 ? 8.319 -19.625 7.099 1.00 38.06 106 ARG A CA 1
ATOM 883 C C . ARG A 1 106 ? 6.834 -19.871 7.409 1.00 38.06 106 ARG A C 1
ATOM 885 O O . ARG A 1 106 ? 6.071 -18.931 7.597 1.00 38.06 106 ARG A O 1
ATOM 892 N N . ARG A 1 107 ? 6.423 -21.142 7.468 1.00 44.47 107 ARG A N 1
ATOM 893 C CA . ARG A 1 107 ? 5.088 -21.548 7.955 1.00 44.47 107 ARG A CA 1
ATOM 894 C C . ARG A 1 107 ? 5.139 -22.881 8.728 1.00 44.47 107 ARG A C 1
ATOM 896 O O . ARG A 1 107 ? 4.357 -23.777 8.458 1.00 44.47 107 ARG A O 1
ATOM 903 N N . GLU A 1 108 ? 6.078 -23.001 9.676 1.00 45.81 108 GLU A N 1
ATOM 904 C CA . GLU A 1 108 ? 6.240 -24.181 10.563 1.00 45.81 108 GLU A CA 1
ATOM 905 C C . GLU A 1 108 ? 6.540 -23.826 12.039 1.00 45.81 108 GLU A C 1
ATOM 907 O O . GLU A 1 108 ? 7.131 -24.608 12.774 1.00 45.81 108 GLU A O 1
ATOM 912 N N . LEU A 1 109 ? 6.127 -22.647 12.518 1.00 43.41 109 LEU A N 1
ATOM 913 C CA . LEU A 1 109 ? 6.147 -22.320 13.952 1.00 43.41 109 LEU A CA 1
ATOM 914 C C . LEU A 1 109 ? 4.832 -21.639 14.326 1.00 43.41 109 LEU A C 1
ATOM 916 O O . LEU A 1 109 ? 4.688 -20.432 14.150 1.00 43.41 109 LEU A O 1
ATOM 920 N N . GLY A 1 110 ? 3.860 -22.425 14.794 1.00 37.72 110 GLY A N 1
ATOM 921 C CA . GLY A 1 110 ? 2.549 -21.893 15.174 1.00 37.72 110 GLY A CA 1
ATOM 922 C C . GLY A 1 110 ? 1.394 -22.889 15.139 1.00 37.72 110 GLY A C 1
ATOM 923 O O . GLY A 1 110 ? 0.318 -22.518 14.690 1.00 37.72 110 GLY A O 1
ATOM 924 N N . ASN A 1 111 ? 1.585 -24.139 15.581 1.00 36.34 111 ASN A N 1
ATOM 925 C CA . ASN A 1 111 ? 0.441 -25.020 15.842 1.00 36.34 111 ASN A CA 1
ATOM 926 C C . ASN A 1 111 ? 0.665 -25.978 17.022 1.00 36.34 111 ASN A C 1
ATOM 928 O O . ASN A 1 111 ? 0.544 -27.194 16.900 1.00 36.34 111 ASN A O 1
ATOM 932 N N . THR A 1 112 ? 0.979 -25.426 18.194 1.00 35.41 112 THR A N 1
ATOM 933 C CA . THR A 1 112 ? 0.852 -26.138 19.475 1.00 35.41 112 THR A CA 1
ATOM 934 C C . THR A 1 112 ? -0.601 -26.093 19.953 1.00 35.41 112 THR A C 1
ATOM 936 O O . THR A 1 112 ? -0.917 -25.492 20.982 1.00 35.41 112 THR A O 1
ATOM 939 N N . PHE A 1 113 ? -1.504 -26.729 19.196 1.00 33.28 113 PHE A N 1
ATOM 940 C CA . PHE A 1 113 ? -2.842 -27.011 19.708 1.00 33.28 113 PHE A CA 1
ATOM 941 C C . PHE A 1 113 ? -2.756 -28.043 20.838 1.00 33.28 113 PHE A C 1
ATOM 943 O O . PHE A 1 113 ? -1.922 -28.949 20.847 1.00 33.28 113 PHE A O 1
ATOM 950 N N . ARG A 1 114 ? -3.603 -27.839 21.840 1.00 39.81 114 ARG A N 1
ATOM 951 C CA . ARG A 1 114 ? -3.523 -28.455 23.157 1.00 39.81 114 ARG A CA 1
ATOM 952 C C . ARG A 1 114 ? -4.428 -29.684 23.197 1.00 39.81 114 ARG A C 1
ATOM 954 O O . ARG A 1 114 ? -5.639 -29.532 23.289 1.00 39.81 114 ARG A O 1
ATOM 961 N N . GLU A 1 115 ? -3.850 -30.878 23.241 1.00 37.56 115 GLU A N 1
ATOM 962 C CA . GLU A 1 115 ? -4.570 -32.096 23.629 1.00 37.56 115 GLU A CA 1
ATOM 963 C C . GLU A 1 115 ? -3.746 -32.874 24.662 1.00 37.56 115 GLU A C 1
ATOM 965 O O . GLU A 1 115 ? -2.515 -32.859 24.626 1.00 37.56 115 GLU A O 1
ATOM 970 N N . GLY A 1 116 ? -4.396 -33.480 25.660 1.00 34.97 116 GLY A N 1
ATOM 971 C CA . GLY A 1 116 ? -3.679 -34.053 26.799 1.00 34.97 116 GLY A CA 1
ATOM 972 C C . GLY A 1 116 ? -4.378 -35.222 27.484 1.00 34.97 116 GLY A C 1
ATOM 973 O O . GLY A 1 116 ? -5.602 -35.305 27.482 1.00 34.97 116 GLY A O 1
ATOM 974 N N . ARG A 1 117 ? -3.557 -36.029 28.190 1.00 37.75 117 ARG A N 1
ATOM 975 C CA . ARG A 1 117 ? -3.886 -37.273 28.941 1.00 37.75 117 ARG A CA 1
ATOM 976 C C . ARG A 1 117 ? -4.187 -38.461 27.990 1.00 37.75 117 ARG A C 1
ATOM 978 O O . ARG A 1 117 ? -4.970 -38.295 27.076 1.00 37.75 117 ARG A O 1
ATOM 985 N N . LYS A 1 118 ? -3.657 -39.693 28.117 1.00 38.91 118 LYS A N 1
ATOM 986 C CA . LYS A 1 118 ? -2.876 -40.454 29.139 1.00 38.91 118 LYS A CA 1
ATOM 987 C C . LYS A 1 118 ? -1.884 -41.407 28.398 1.00 38.91 118 LYS A C 1
ATOM 989 O O . LYS A 1 118 ? -2.098 -41.652 27.222 1.00 38.91 118 LYS A O 1
ATOM 994 N N . GLY A 1 119 ? -0.852 -42.042 28.976 1.00 31.44 119 GLY A N 1
ATOM 995 C CA . GLY A 1 119 ? -0.231 -41.888 30.301 1.00 31.44 119 GLY A CA 1
ATOM 996 C C . GLY A 1 119 ? 0.551 -43.128 30.817 1.00 31.44 119 GLY A C 1
ATOM 997 O O . GLY A 1 119 ? -0.063 -44.013 31.398 1.00 31.44 119 GLY A O 1
ATOM 998 N N . ARG A 1 120 ? 1.902 -43.090 30.766 1.00 35.22 120 ARG A N 1
ATOM 999 C CA . ARG A 1 120 ? 2.886 -43.974 31.476 1.00 35.22 120 ARG A CA 1
ATOM 1000 C C . ARG A 1 120 ? 3.113 -45.421 30.906 1.00 35.22 120 ARG A C 1
ATOM 1002 O O . ARG A 1 120 ? 2.473 -45.750 29.917 1.00 35.22 120 ARG A O 1
ATOM 1009 N N . PRO A 1 121 ? 4.163 -46.190 31.319 1.00 48.28 121 PRO A N 1
ATOM 1010 C CA . PRO A 1 121 ? 5.453 -46.147 30.601 1.00 48.28 121 PRO A CA 1
ATOM 1011 C C . PRO A 1 121 ? 6.128 -47.505 30.249 1.00 48.28 121 PRO A C 1
ATOM 1013 O O . PRO A 1 121 ? 5.818 -48.541 30.821 1.00 48.28 121 PRO A O 1
ATOM 1016 N N . ARG A 1 122 ? 7.165 -47.416 29.392 1.00 42.94 122 ARG A N 1
ATOM 1017 C CA . ARG A 1 122 ? 8.462 -48.149 29.389 1.00 42.94 122 ARG A CA 1
ATOM 1018 C C . ARG A 1 122 ? 8.532 -49.505 30.116 1.00 42.94 122 ARG A C 1
ATOM 1020 O O . ARG A 1 122 ? 8.534 -49.536 31.343 1.00 42.94 122 ARG A O 1
ATOM 1027 N N . ASN A 1 123 ? 8.892 -50.554 29.369 1.00 38.47 123 ASN A N 1
ATOM 1028 C CA . ASN A 1 123 ? 9.662 -51.673 29.921 1.00 38.47 123 ASN A CA 1
ATOM 1029 C C . ASN A 1 123 ? 10.872 -52.022 29.029 1.00 38.47 123 ASN A C 1
ATOM 1031 O O . ASN A 1 123 ? 10.837 -51.786 27.823 1.00 38.47 123 ASN A O 1
ATOM 1035 N N . LYS A 1 124 ? 11.960 -52.505 29.644 1.00 43.34 124 LYS A N 1
ATOM 1036 C CA . LYS A 1 124 ? 13.267 -52.797 29.021 1.00 43.34 124 LYS A CA 1
ATOM 1037 C C . LYS A 1 124 ? 13.730 -54.185 29.478 1.00 43.34 124 LYS A C 1
ATOM 1039 O O . LYS A 1 124 ? 13.935 -54.350 30.672 1.00 43.34 124 LYS A O 1
ATOM 1044 N N . MET A 1 125 ? 13.961 -55.097 28.534 1.00 36.69 125 MET A N 1
ATOM 1045 C CA . MET A 1 125 ? 14.713 -56.366 28.633 1.00 36.69 125 MET A CA 1
ATOM 1046 C C . MET A 1 125 ? 15.199 -56.633 27.193 1.00 36.69 125 MET A C 1
ATOM 1048 O O . MET A 1 125 ? 14.383 -56.572 26.281 1.00 36.69 125 MET A O 1
ATOM 1052 N N . GLU A 1 126 ? 16.489 -56.580 26.850 1.00 40.56 126 GLU A N 1
ATOM 1053 C CA . GLU A 1 126 ? 17.601 -57.497 27.185 1.00 40.56 126 GLU A CA 1
ATOM 1054 C C . GLU A 1 126 ? 17.428 -58.931 26.655 1.00 40.56 126 GLU A C 1
ATOM 1056 O O . GLU A 1 126 ? 16.513 -59.633 27.070 1.00 40.56 126 GLU A O 1
ATOM 1061 N N . GLY A 1 127 ? 18.376 -59.364 25.804 1.00 36.94 127 GLY A N 1
ATOM 1062 C CA . GLY A 1 127 ? 18.688 -60.780 25.560 1.00 36.94 127 GLY A CA 1
ATOM 1063 C C . GLY A 1 127 ? 18.790 -61.237 24.093 1.00 36.94 127 GLY A C 1
ATOM 1064 O O . GLY A 1 127 ? 17.767 -61.420 23.446 1.00 36.94 127 GLY A O 1
ATOM 1065 N N . GLY A 1 128 ? 20.010 -61.561 23.633 1.00 35.47 128 GLY A N 1
ATOM 1066 C CA . GLY A 1 128 ? 20.245 -62.654 22.666 1.00 35.47 128 GLY A CA 1
ATOM 1067 C C . GLY A 1 128 ? 20.646 -62.309 21.219 1.00 35.47 128 GLY A C 1
ATOM 1068 O O . GLY A 1 128 ? 19.791 -62.083 20.371 1.00 35.47 128 GLY A O 1
ATOM 1069 N N . GLU A 1 129 ? 21.945 -62.414 20.912 1.00 45.78 129 GLU A N 1
ATOM 1070 C CA . GLU A 1 129 ? 22.455 -62.732 19.560 1.00 45.78 129 GLU A CA 1
ATOM 1071 C C . GLU A 1 129 ? 22.499 -64.283 19.339 1.00 45.78 129 GLU A C 1
ATOM 1073 O O . GLU A 1 129 ? 21.937 -65.027 20.145 1.00 45.78 129 GLU A O 1
ATOM 1078 N N . PRO A 1 130 ? 23.148 -64.842 18.292 1.00 62.84 130 PRO A N 1
ATOM 1079 C CA . PRO A 1 130 ? 22.564 -65.003 16.960 1.00 62.84 130 PRO A CA 1
ATOM 1080 C C . PRO A 1 130 ? 22.650 -66.466 16.460 1.00 62.84 130 PRO A C 1
ATOM 1082 O O . PRO A 1 130 ? 23.359 -67.298 17.036 1.00 62.84 130 PRO A O 1
ATOM 1085 N N . LYS A 1 131 ? 22.030 -66.783 15.313 1.00 41.31 131 LYS A N 1
ATOM 1086 C CA . LYS A 1 131 ? 22.405 -67.959 14.499 1.00 41.31 131 LYS A CA 1
ATOM 1087 C C . LYS A 1 131 ? 22.325 -67.650 13.003 1.00 41.31 131 LYS A C 1
ATOM 1089 O O . LYS A 1 131 ? 21.274 -67.260 12.507 1.00 41.31 131 LYS A O 1
ATOM 1094 N N . HIS A 1 132 ? 23.445 -67.856 12.315 1.00 44.84 132 HIS A N 1
ATOM 1095 C CA . HIS A 1 132 ? 23.501 -67.986 10.860 1.00 44.84 132 HIS A CA 1
ATOM 1096 C C . HIS A 1 132 ? 22.915 -69.336 10.421 1.00 44.84 132 HIS A C 1
ATOM 1098 O O . HIS A 1 132 ? 23.024 -70.322 11.156 1.00 44.84 132 HIS A O 1
ATOM 1104 N N . GLY A 1 133 ? 22.378 -69.360 9.202 1.00 48.00 133 GLY A N 1
ATOM 1105 C CA . GLY A 1 133 ? 22.138 -70.536 8.368 1.00 48.00 133 GLY A CA 1
ATOM 1106 C C . GLY A 1 133 ? 22.530 -70.189 6.939 1.00 48.00 133 GLY A C 1
ATOM 1107 O O . GLY A 1 133 ? 22.268 -69.023 6.564 1.00 48.00 133 GLY A O 1
#

pLDDT: mean 74.75, std 24.18, range [31.44, 97.44]

Organism: Caenorhabditis japonica (NCBI:txid281687)

Sequence (133 aa):
MQRHSGQKLWEYCIQLEKWSKKAFPEVGAETLSQMRTTKLMKAVRDDKTLHKLLIVKRLEVSLEEQYEQLKDIVLQHENEEIRENEQKKGDGRGSKGKKEFKWNKRRELGNTFREGRKGRPRNKMEGGEPKHG

Secondary structure (DSSP, 8-state):
--PPTT--HHHHHHHHHHHHHHH-TTS-HHHHHHHHHHHHHHHTTT-HHHHHHHHHHHHTS-TTTHHHHHHHHHHHHHHHHHHHHHHHHH-SS---------------S------------------------